Protein AF-A0A5J6Q9P6-F1 (afdb_monomer_lite)

pLDDT: mean 81.75, std 15.98, range [35.69, 94.12]

Radius of gyration: 15.31 Å; chains: 1; bounding box: 27×42×44 Å

Structure (mmCIF, N/CA/C/O backbone):
data_AF-A0A5J6Q9P6-F1
#
_entry.id   AF-A0A5J6Q9P6-F1
#
loop_
_atom_site.group_PDB
_atom_site.id
_atom_site.type_symbol
_atom_site.label_atom_id
_atom_site.label_alt_id
_atom_site.label_comp_id
_atom_site.label_asym_id
_atom_site.label_entity_id
_atom_site.label_seq_id
_atom_site.pdbx_PDB_ins_code
_atom_site.Cartn_x
_atom_site.Cartn_y
_atom_site.Cartn_z
_atom_site.occupancy
_atom_site.B_iso_or_equiv
_atom_site.auth_seq_id
_atom_site.auth_comp_id
_atom_site.auth_asym_id
_atom_site.auth_atom_id
_atom_site.pdbx_PDB_model_num
ATOM 1 N N . MET A 1 1 ? -9.398 -17.395 -13.783 1.00 37.66 1 MET A N 1
ATOM 2 C CA . MET A 1 1 ? -8.577 -17.222 -12.568 1.00 37.66 1 MET A CA 1
ATOM 3 C C . MET A 1 1 ? -9.046 -15.936 -11.924 1.00 37.66 1 MET A C 1
ATOM 5 O O . MET A 1 1 ? -9.229 -14.964 -12.642 1.00 37.66 1 MET A O 1
ATOM 9 N N . THR A 1 2 ? -9.432 -15.996 -10.656 1.00 35.69 2 THR A N 1
ATOM 10 C CA . THR A 1 2 ? -10.155 -14.947 -9.925 1.00 35.69 2 THR A CA 1
ATOM 11 C C . THR A 1 2 ? -9.422 -13.611 -10.000 1.00 35.69 2 THR A C 1
ATOM 13 O O . THR A 1 2 ? -8.394 -13.429 -9.359 1.00 35.69 2 THR A O 1
ATOM 16 N N . THR A 1 3 ? -9.963 -12.682 -10.789 1.00 47.69 3 THR A N 1
ATOM 17 C CA . THR A 1 3 ? -9.606 -11.261 -10.795 1.00 47.69 3 THR A CA 1
ATOM 18 C C . THR A 1 3 ? -10.078 -10.646 -9.482 1.00 47.69 3 THR A C 1
ATOM 20 O O . THR A 1 3 ? -11.110 -9.977 -9.434 1.00 47.69 3 THR A O 1
ATOM 23 N N . ALA A 1 4 ? -9.369 -10.927 -8.389 1.00 57.56 4 ALA A N 1
ATOM 24 C CA . ALA A 1 4 ? -9.421 -10.056 -7.229 1.00 57.56 4 ALA A CA 1
ATOM 25 C C . ALA A 1 4 ? -8.832 -8.726 -7.703 1.00 57.56 4 ALA A C 1
ATOM 27 O O . ALA A 1 4 ? -7.629 -8.609 -7.925 1.00 57.56 4 ALA A O 1
ATOM 28 N N . VAL A 1 5 ? -9.709 -7.774 -8.017 1.00 66.25 5 VAL A N 1
ATOM 29 C CA . VAL A 1 5 ? -9.291 -6.455 -8.482 1.00 66.25 5 VAL A CA 1
ATOM 30 C C . VAL A 1 5 ? -8.571 -5.806 -7.310 1.00 66.25 5 VAL A C 1
ATOM 32 O O . VAL A 1 5 ? -9.192 -5.504 -6.291 1.00 66.25 5 VAL A O 1
ATOM 35 N N . HIS A 1 6 ? -7.253 -5.673 -7.435 1.00 79.00 6 HIS A N 1
ATOM 36 C CA . HIS A 1 6 ? -6.412 -5.111 -6.390 1.00 79.00 6 HIS A CA 1
ATOM 37 C C . HIS A 1 6 ? -6.936 -3.711 -6.017 1.00 79.00 6 HIS A C 1
ATOM 39 O O . HIS A 1 6 ? -7.299 -2.950 -6.922 1.00 79.00 6 HIS A O 1
ATOM 45 N N . PRO A 1 7 ? -6.995 -3.337 -4.723 1.00 83.50 7 PRO A N 1
ATOM 46 C CA . PRO A 1 7 ? -7.651 -2.103 -4.274 1.00 83.50 7 PRO A CA 1
ATOM 47 C C . PRO A 1 7 ? -7.141 -0.846 -4.995 1.00 83.50 7 PRO A C 1
ATOM 49 O O . PRO A 1 7 ? -7.915 0.069 -5.261 1.00 83.50 7 PRO A O 1
ATOM 52 N N . LEU A 1 8 ? -5.873 -0.858 -5.414 1.00 83.50 8 LEU A N 1
ATOM 53 C CA . LEU A 1 8 ? -5.220 0.224 -6.155 1.00 83.50 8 LEU A CA 1
ATOM 54 C C . LEU A 1 8 ? -5.861 0.514 -7.523 1.00 83.50 8 LEU A C 1
ATOM 56 O O . LEU A 1 8 ? -5.876 1.654 -7.972 1.00 83.50 8 LEU A O 1
ATOM 60 N N . ILE A 1 9 ? -6.362 -0.524 -8.191 1.00 85.31 9 ILE A N 1
ATOM 61 C CA . ILE A 1 9 ? -6.930 -0.479 -9.547 1.00 85.31 9 ILE 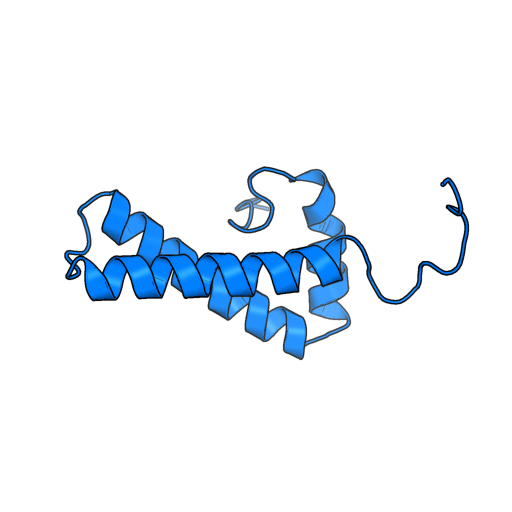A CA 1
ATOM 62 C C . ILE A 1 9 ? -8.434 -0.763 -9.532 1.00 85.31 9 ILE A C 1
ATOM 64 O O . ILE A 1 9 ? -9.027 -1.033 -10.573 1.00 85.31 9 ILE A O 1
ATOM 68 N N . LYS A 1 10 ? -9.069 -0.706 -8.355 1.00 81.19 10 LYS A N 1
ATOM 69 C CA . LYS A 1 10 ? -10.511 -0.934 -8.203 1.00 81.19 10 LYS A CA 1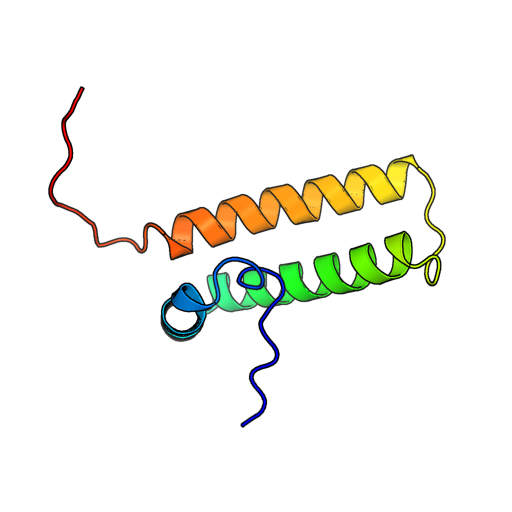
ATOM 70 C C . LYS A 1 10 ? -11.338 -0.001 -9.091 1.00 81.19 10 LYS A C 1
ATOM 72 O O . LYS A 1 10 ? -12.325 -0.441 -9.669 1.00 81.19 10 LYS A O 1
ATOM 77 N N . ASP A 1 11 ? -10.915 1.257 -9.200 1.00 79.56 11 ASP A N 1
ATOM 78 C CA . ASP A 1 11 ? -11.553 2.280 -10.042 1.00 79.56 11 ASP A CA 1
ATOM 79 C C . ASP A 1 11 ? -10.969 2.334 -11.469 1.00 79.56 11 ASP A C 1
ATOM 81 O O . ASP A 1 11 ? -11.584 2.863 -12.387 1.00 79.56 11 ASP A O 1
ATOM 85 N N . ALA A 1 12 ? -9.801 1.720 -11.681 1.00 81.25 12 ALA A N 1
ATOM 86 C CA . ALA A 1 12 ? -9.078 1.709 -12.952 1.00 81.25 12 ALA A CA 1
ATOM 87 C C . ALA A 1 12 ? -8.674 0.277 -13.358 1.00 81.25 12 ALA A C 1
ATOM 89 O O . ALA A 1 12 ? -7.481 -0.025 -13.469 1.00 81.25 12 ALA A O 1
ATOM 90 N N . PRO A 1 13 ? -9.641 -0.635 -13.592 1.00 82.06 13 PRO A N 1
ATOM 91 C CA . PRO A 1 13 ? -9.358 -2.043 -13.887 1.00 82.06 13 PRO A CA 1
ATOM 92 C C . PRO A 1 13 ? -8.566 -2.236 -15.188 1.00 82.06 13 PRO A C 1
ATOM 94 O O . PRO A 1 13 ? -7.934 -3.270 -15.385 1.00 82.06 13 PRO A O 1
ATOM 97 N N . ASN A 1 14 ? -8.560 -1.233 -16.068 1.00 82.69 14 ASN A N 1
ATOM 98 C CA . ASN A 1 14 ? -7.742 -1.195 -17.277 1.00 82.69 14 ASN A CA 1
ATOM 99 C C . ASN A 1 14 ? -6.231 -1.199 -16.990 1.00 82.69 14 ASN A C 1
ATOM 101 O O . ASN A 1 14 ? -5.476 -1.644 -17.844 1.00 82.69 14 ASN A O 1
ATOM 105 N N . LEU A 1 15 ? -5.799 -0.759 -15.803 1.00 84.56 15 LEU A N 1
ATOM 106 C CA . LEU A 1 15 ? -4.393 -0.766 -15.380 1.00 84.56 15 LEU A CA 1
ATOM 107 C C . LEU A 1 15 ? -3.967 -2.094 -14.735 1.00 84.56 15 LEU A C 1
ATOM 109 O O . LEU A 1 15 ? -2.846 -2.211 -14.247 1.00 84.56 15 LEU A O 1
ATOM 113 N N . ALA A 1 16 ? -4.849 -3.100 -14.694 1.00 85.94 16 ALA A N 1
ATOM 114 C CA . ALA A 1 16 ? -4.528 -4.402 -14.115 1.00 85.94 16 ALA A CA 1
ATOM 115 C C . ALA A 1 16 ? -3.334 -5.066 -14.800 1.00 85.94 16 ALA A C 1
ATOM 117 O O . ALA A 1 16 ? -2.503 -5.673 -14.130 1.00 85.94 16 ALA A O 1
ATOM 118 N N . GLN A 1 17 ? -3.246 -4.936 -16.124 1.00 84.69 17 GLN A N 1
ATOM 119 C CA . GLN A 1 17 ? -2.158 -5.530 -16.885 1.00 84.69 17 GLN A CA 1
ATOM 120 C C . GLN A 1 17 ? -0.833 -4.801 -16.629 1.00 84.69 17 GLN A C 1
ATOM 122 O O . GLN A 1 17 ? 0.156 -5.470 -16.349 1.00 84.69 17 GLN A O 1
ATOM 127 N N . ASP A 1 18 ? -0.829 -3.463 -16.638 1.00 86.62 18 ASP A N 1
ATOM 128 C CA . ASP A 1 18 ? 0.348 -2.647 -16.305 1.00 86.62 18 ASP A CA 1
ATOM 129 C C . ASP A 1 18 ? 0.827 -2.878 -14.864 1.00 86.62 18 ASP A C 1
ATOM 131 O O . ASP A 1 18 ? 2.025 -2.892 -14.602 1.00 86.62 18 ASP A O 1
ATOM 135 N N . LEU A 1 19 ? -0.095 -3.105 -13.919 1.00 87.31 19 LEU A N 1
ATOM 136 C CA . LEU A 1 19 ? 0.243 -3.449 -12.534 1.00 87.31 19 LEU A CA 1
ATOM 137 C C . LEU A 1 19 ? 1.001 -4.770 -12.461 1.00 87.31 19 LEU A C 1
ATOM 139 O O . LEU A 1 19 ? 1.990 -4.861 -11.740 1.00 87.31 19 LEU A O 1
ATOM 143 N N . ILE A 1 20 ? 0.530 -5.786 -13.184 1.00 87.62 20 ILE A N 1
ATOM 144 C CA . ILE A 1 20 ? 1.177 -7.099 -13.219 1.00 87.62 20 ILE A CA 1
ATOM 145 C C . ILE A 1 20 ? 2.557 -6.984 -13.872 1.00 87.62 20 ILE A C 1
ATOM 147 O O . ILE A 1 20 ? 3.522 -7.483 -13.306 1.00 87.62 20 ILE A O 1
ATOM 151 N N . ASP A 1 21 ? 2.648 -6.293 -15.009 1.00 88.38 21 ASP A N 1
ATOM 152 C CA . ASP A 1 21 ? 3.896 -6.099 -15.756 1.00 88.38 21 ASP A CA 1
ATOM 153 C C . ASP A 1 21 ? 4.951 -5.363 -14.915 1.00 88.38 21 ASP A C 1
ATOM 155 O O . ASP A 1 21 ? 6.069 -5.839 -14.745 1.00 88.38 21 ASP A O 1
ATOM 159 N N . LEU A 1 22 ? 4.560 -4.267 -14.258 1.00 87.00 22 LEU A N 1
ATOM 160 C CA . LEU A 1 22 ? 5.458 -3.483 -13.412 1.00 87.00 22 LEU A CA 1
ATOM 161 C C . LEU A 1 22 ? 5.854 -4.209 -12.118 1.00 87.00 22 LEU A C 1
ATOM 163 O O . LEU A 1 22 ? 6.925 -3.951 -11.574 1.00 87.00 22 LEU A O 1
ATOM 167 N N . CYS A 1 23 ? 4.996 -5.088 -11.598 1.00 89.38 23 CYS A N 1
ATOM 168 C CA . CYS A 1 23 ? 5.341 -5.961 -10.475 1.00 89.38 23 CYS A CA 1
ATOM 169 C C . CYS A 1 23 ? 6.330 -7.064 -10.876 1.00 89.38 23 CYS A C 1
ATOM 171 O O . CYS A 1 23 ? 7.144 -7.457 -10.041 1.00 89.38 23 CYS A O 1
ATOM 173 N N . ASP A 1 24 ? 6.250 -7.567 -12.110 1.00 88.81 24 ASP A N 1
ATOM 174 C CA . ASP A 1 24 ? 7.193 -8.556 -12.645 1.00 88.81 24 ASP A CA 1
ATOM 175 C C . ASP A 1 24 ? 8.560 -7.915 -12.938 1.00 88.81 24 ASP A C 1
ATOM 177 O O . ASP A 1 24 ? 9.596 -8.453 -12.545 1.00 88.81 24 ASP A O 1
ATOM 181 N N . ASP A 1 25 ? 8.555 -6.717 -13.533 1.00 89.31 25 ASP A N 1
ATOM 182 C CA . ASP A 1 25 ? 9.762 -5.948 -13.857 1.00 89.31 25 ASP A CA 1
ATOM 183 C C . ASP A 1 25 ? 10.458 -5.373 -12.607 1.00 89.31 25 ASP A C 1
ATOM 185 O O . ASP A 1 25 ? 11.684 -5.428 -12.479 1.00 89.31 25 ASP A O 1
ATOM 189 N N . ASP A 1 26 ? 9.688 -4.852 -11.642 1.00 88.19 26 ASP A N 1
ATOM 190 C CA . ASP A 1 26 ? 10.218 -4.186 -10.453 1.00 88.19 26 ASP A CA 1
ATOM 191 C C . ASP A 1 26 ? 9.754 -4.870 -9.148 1.00 88.19 26 ASP A C 1
ATOM 193 O O . ASP A 1 26 ? 8.676 -4.576 -8.612 1.00 88.19 26 ASP A O 1
ATOM 197 N N . PRO A 1 27 ? 10.597 -5.728 -8.539 1.00 88.94 27 PRO A N 1
ATOM 198 C CA . PRO A 1 27 ? 10.240 -6.416 -7.299 1.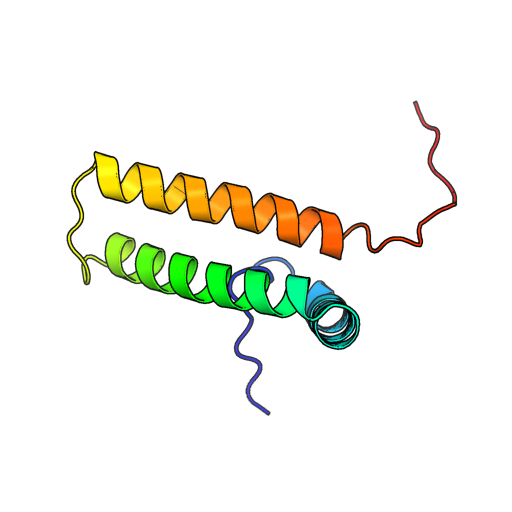00 88.94 27 PRO A CA 1
ATOM 199 C C . PRO A 1 27 ? 10.081 -5.454 -6.110 1.00 88.94 27 PRO A C 1
ATOM 201 O O . PRO A 1 27 ? 9.378 -5.765 -5.146 1.00 88.94 27 PRO A O 1
ATOM 204 N N . SER A 1 28 ? 10.699 -4.267 -6.162 1.00 89.31 28 SER A N 1
ATOM 205 C CA . SER A 1 28 ? 10.512 -3.244 -5.123 1.00 89.31 28 SER A CA 1
ATOM 206 C C . SER A 1 28 ? 9.129 -2.602 -5.226 1.00 89.31 28 SER A C 1
ATOM 208 O O . SER A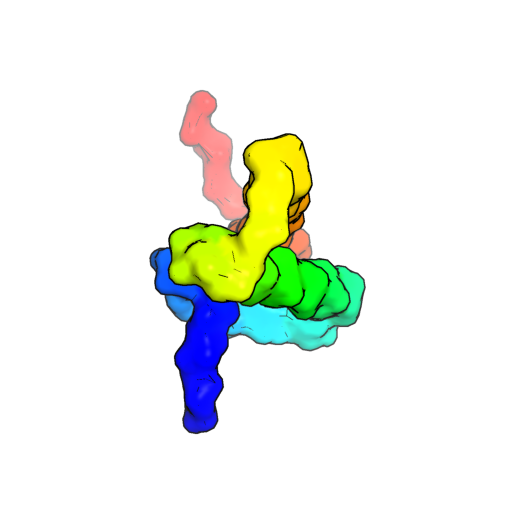 1 28 ? 8.532 -2.241 -4.210 1.00 89.31 28 SER A O 1
ATOM 210 N N . PHE A 1 29 ? 8.600 -2.461 -6.439 1.00 89.75 29 PHE A N 1
ATOM 211 C CA . PHE A 1 29 ? 7.231 -2.044 -6.689 1.00 89.75 29 PHE A CA 1
ATOM 212 C C . PHE A 1 29 ? 6.249 -3.114 -6.223 1.00 89.75 29 PHE A C 1
ATOM 214 O O . PHE A 1 29 ? 5.341 -2.779 -5.466 1.00 89.75 29 PHE A O 1
ATOM 221 N N . ALA A 1 30 ? 6.485 -4.388 -6.549 1.00 91.00 30 ALA A N 1
ATOM 222 C CA . ALA A 1 30 ? 5.662 -5.495 -6.059 1.00 91.00 30 ALA A CA 1
ATOM 223 C C . ALA A 1 30 ? 5.567 -5.520 -4.521 1.00 91.00 30 ALA A C 1
ATOM 225 O O . ALA A 1 30 ? 4.475 -5.656 -3.967 1.00 91.00 30 ALA A O 1
ATOM 226 N N . ALA A 1 31 ? 6.683 -5.291 -3.820 1.00 91.62 31 ALA A N 1
ATOM 227 C CA . ALA A 1 31 ? 6.687 -5.186 -2.359 1.00 91.62 31 ALA A CA 1
ATOM 228 C C . ALA A 1 31 ? 5.814 -4.024 -1.843 1.00 91.62 31 ALA A C 1
ATOM 230 O O . ALA A 1 31 ? 5.067 -4.188 -0.880 1.00 91.62 31 ALA A O 1
ATOM 231 N N . ARG A 1 32 ? 5.859 -2.859 -2.503 1.00 91.19 32 ARG A N 1
ATOM 232 C CA . ARG A 1 32 ? 5.024 -1.694 -2.153 1.00 91.19 32 ARG A CA 1
ATOM 233 C C . ARG A 1 32 ? 3.545 -1.915 -2.461 1.00 91.19 32 ARG A C 1
ATOM 235 O O . ARG A 1 32 ? 2.694 -1.433 -1.723 1.00 91.19 32 ARG A O 1
ATOM 242 N N . VAL A 1 33 ? 3.235 -2.624 -3.542 1.00 91.19 33 VAL A N 1
ATOM 243 C CA . VAL A 1 33 ? 1.862 -3.009 -3.896 1.00 91.19 33 VAL A CA 1
ATOM 244 C C . VAL A 1 33 ? 1.285 -3.920 -2.813 1.00 91.19 33 VAL A C 1
ATOM 246 O O . VAL A 1 33 ? 0.195 -3.647 -2.317 1.00 91.19 33 VAL A O 1
ATOM 249 N N . ALA A 1 34 ? 2.049 -4.919 -2.363 1.00 90.94 34 ALA A N 1
ATOM 250 C CA . ALA A 1 34 ? 1.651 -5.780 -1.251 1.00 90.94 34 ALA A CA 1
ATOM 251 C C . ALA A 1 34 ? 1.469 -4.999 0.066 1.00 90.94 34 ALA A C 1
ATOM 253 O O . ALA A 1 34 ? 0.502 -5.226 0.791 1.00 90.94 34 ALA A O 1
ATOM 254 N N . GLU A 1 35 ? 2.357 -4.045 0.368 1.00 92.06 35 GLU A N 1
ATOM 255 C CA . GLU A 1 35 ? 2.216 -3.160 1.535 1.00 92.06 35 GLU A CA 1
ATOM 256 C C . GLU A 1 35 ? 0.929 -2.327 1.463 1.00 92.06 35 GLU A C 1
ATOM 258 O O . GLU A 1 35 ? 0.178 -2.247 2.438 1.00 92.06 35 GLU A O 1
ATOM 263 N N . TYR A 1 36 ? 0.624 -1.766 0.292 1.00 91.56 36 TYR A N 1
ATOM 264 C CA . TYR A 1 36 ? -0.622 -1.043 0.069 1.00 91.56 36 TYR A CA 1
ATOM 265 C C . TYR A 1 36 ? -1.847 -1.938 0.256 1.00 91.56 36 TYR A C 1
ATOM 267 O O . TYR A 1 36 ? -2.815 -1.504 0.875 1.00 91.56 36 TYR A O 1
ATOM 275 N N . GLU A 1 37 ? -1.817 -3.176 -0.239 1.00 90.69 37 GLU A N 1
ATOM 276 C CA . GLU A 1 37 ? -2.922 -4.119 -0.058 1.00 90.69 37 GLU A CA 1
ATOM 277 C C . GLU A 1 37 ? -3.226 -4.337 1.429 1.00 90.69 37 GLU A C 1
ATOM 279 O O . GLU A 1 37 ? -4.381 -4.240 1.842 1.00 90.69 37 GLU A O 1
ATOM 284 N N . GLN A 1 38 ? -2.192 -4.539 2.251 1.00 91.38 38 GLN A N 1
ATOM 285 C CA . GLN A 1 38 ? -2.348 -4.692 3.700 1.00 91.38 38 GLN A CA 1
ATOM 286 C C . GLN A 1 38 ? -2.949 -3.438 4.350 1.00 91.38 38 GLN A C 1
ATOM 288 O O . GLN A 1 38 ? -3.871 -3.545 5.163 1.00 91.38 38 GLN A O 1
ATOM 293 N N . LEU A 1 39 ? -2.469 -2.247 3.973 1.00 91.69 39 LEU A N 1
ATOM 294 C CA . LEU A 1 39 ? -3.009 -0.978 4.473 1.00 91.69 39 LEU A CA 1
ATOM 295 C C . LEU A 1 39 ? -4.471 -0.781 4.057 1.00 91.69 39 LEU A C 1
ATOM 297 O O . LEU A 1 39 ? -5.288 -0.377 4.881 1.00 91.69 39 LEU A O 1
ATOM 301 N N . ALA A 1 40 ? -4.814 -1.097 2.809 1.00 90.44 40 ALA A N 1
ATOM 302 C CA . ALA A 1 40 ? -6.162 -0.959 2.272 1.00 90.44 40 ALA A CA 1
ATOM 303 C C . ALA A 1 40 ? -7.145 -1.943 2.920 1.00 90.44 40 ALA A C 1
ATOM 305 O O . ALA A 1 40 ? -8.258 -1.546 3.261 1.00 90.44 40 ALA A O 1
ATOM 306 N N . VAL A 1 41 ? -6.737 -3.198 3.138 1.00 90.31 41 VAL A N 1
ATOM 307 C CA . VAL A 1 41 ? -7.534 -4.199 3.870 1.00 90.31 41 VAL A CA 1
ATOM 308 C C . VAL A 1 41 ? -7.803 -3.723 5.292 1.00 90.31 41 VAL A C 1
ATOM 310 O O . VAL A 1 41 ? -8.939 -3.771 5.761 1.00 90.31 41 VAL A O 1
ATOM 313 N N . ARG A 1 42 ? -6.774 -3.214 5.967 1.00 91.94 42 ARG A N 1
ATOM 314 C CA . ARG A 1 42 ? -6.906 -2.713 7.333 1.00 91.94 42 ARG A CA 1
ATOM 315 C C . ARG A 1 42 ? -7.795 -1.474 7.399 1.00 91.94 42 ARG A C 1
ATOM 317 O O . ARG A 1 42 ? -8.685 -1.401 8.237 1.00 91.94 42 ARG A O 1
ATOM 324 N N . LEU A 1 43 ? -7.631 -0.547 6.460 1.00 91.12 43 LEU A N 1
ATOM 325 C CA . LEU A 1 43 ? -8.474 0.638 6.356 1.00 91.12 43 LEU A CA 1
ATOM 326 C C . LEU A 1 43 ? -9.932 0.275 6.040 1.00 91.12 43 LEU A C 1
ATOM 328 O O . LEU A 1 43 ? -10.846 0.905 6.566 1.00 91.12 43 LEU A O 1
ATOM 332 N N . ALA A 1 44 ? -10.173 -0.740 5.207 1.00 90.62 44 ALA A N 1
ATOM 333 C CA . ALA A 1 44 ? -11.514 -1.268 4.968 1.00 90.62 44 ALA A CA 1
ATOM 334 C C . ALA A 1 44 ? -12.112 -1.850 6.257 1.00 90.62 44 ALA A C 1
ATOM 336 O O . ALA A 1 44 ? -13.214 -1.462 6.625 1.00 90.62 44 ALA A O 1
ATOM 337 N N . ALA A 1 45 ? -11.358 -2.662 7.006 1.00 91.25 45 ALA A N 1
ATOM 338 C CA . ALA A 1 45 ? -11.812 -3.211 8.284 1.00 91.25 45 ALA A CA 1
ATOM 339 C C . ALA A 1 45 ? -12.164 -2.116 9.308 1.00 91.25 45 ALA A C 1
ATOM 341 O O . ALA A 1 45 ? -13.157 -2.246 10.027 1.00 91.25 45 ALA A O 1
ATOM 342 N N . VAL A 1 46 ? -11.392 -1.025 9.353 1.00 92.62 46 VAL A N 1
ATOM 343 C CA . VAL A 1 46 ? -11.673 0.134 10.216 1.00 92.62 46 VAL A CA 1
ATOM 344 C C . VAL A 1 46 ? -12.946 0.861 9.781 1.00 92.62 46 VAL A C 1
ATOM 346 O O . VAL A 1 46 ? -13.803 1.158 10.610 1.00 92.62 46 VAL A O 1
ATOM 349 N N . GLN A 1 47 ? -13.116 1.100 8.478 1.00 88.62 47 GLN A N 1
ATOM 350 C CA . GLN A 1 47 ? -14.320 1.739 7.926 1.00 88.62 47 GLN A CA 1
ATOM 351 C C . GLN A 1 47 ? -15.580 0.880 8.095 1.00 88.62 47 GLN A C 1
ATOM 353 O O . GLN A 1 47 ? -16.662 1.412 8.335 1.00 88.62 47 GLN A O 1
ATOM 358 N N . GLU A 1 48 ? -15.448 -0.443 7.997 1.00 90.19 48 GLU A N 1
ATOM 359 C CA . GLU A 1 48 ? -16.528 -1.403 8.244 1.00 90.19 48 GLU A CA 1
ATOM 360 C C . GLU A 1 48 ? -16.860 -1.548 9.740 1.00 90.19 48 GLU A C 1
ATOM 362 O O . GLU A 1 48 ? -17.831 -2.215 10.094 1.00 90.19 48 GLU A O 1
ATOM 367 N N . GLY A 1 49 ? -16.072 -0.937 10.632 1.00 89.62 49 GLY A N 1
ATOM 368 C CA . GLY A 1 49 ? -16.228 -1.068 12.082 1.00 89.62 49 GLY A CA 1
ATOM 369 C C . GLY A 1 49 ? -15.824 -2.444 12.621 1.00 89.62 49 GLY A C 1
ATOM 370 O O . GLY A 1 49 ? -16.184 -2.793 13.744 1.00 89.62 49 GLY A O 1
ATOM 371 N N . THR A 1 50 ? -15.094 -3.232 11.825 1.00 91.81 50 THR A N 1
ATOM 372 C CA . THR A 1 50 ? -14.517 -4.524 12.230 1.00 91.81 50 THR A CA 1
ATOM 373 C C . THR A 1 50 ? -13.237 -4.329 13.050 1.00 91.81 50 THR A C 1
ATOM 375 O O . THR A 1 50 ? -12.969 -5.105 13.965 1.00 91.81 50 THR A O 1
ATOM 378 N N . GLU A 1 51 ? -12.464 -3.279 12.759 1.00 90.56 51 GLU A N 1
ATOM 379 C CA . GLU A 1 51 ? -11.307 -2.844 13.550 1.00 90.56 51 GLU A CA 1
ATOM 380 C C . GLU A 1 51 ? -11.594 -1.469 14.177 1.00 90.56 51 GLU A C 1
ATOM 382 O O . GLU A 1 51 ? -12.043 -0.548 13.501 1.00 90.56 51 GLU A O 1
ATOM 387 N N . THR A 1 52 ? -11.330 -1.311 15.476 1.00 90.25 52 THR A N 1
ATOM 388 C CA . THR A 1 52 ? -11.507 -0.028 16.172 1.00 90.25 52 THR A CA 1
ATOM 389 C C . THR A 1 52 ? -10.147 0.614 16.398 1.00 90.25 52 THR A C 1
ATOM 391 O O . THR A 1 52 ? -9.372 0.157 17.238 1.00 90.25 52 THR A O 1
ATOM 394 N N . LEU A 1 53 ? -9.875 1.691 15.666 1.00 92.38 53 LEU A N 1
ATOM 395 C CA . LEU A 1 53 ? -8.701 2.543 15.842 1.00 92.38 53 LEU A CA 1
ATOM 396 C C . LEU A 1 53 ? -9.110 3.901 16.421 1.00 92.38 53 LEU A C 1
ATOM 398 O O . LEU A 1 53 ? -10.254 4.342 16.270 1.00 92.38 53 LEU A O 1
ATOM 402 N N . SER A 1 54 ? -8.175 4.575 17.094 1.00 93.69 54 SER A N 1
ATOM 403 C CA . SER A 1 54 ? -8.385 5.968 17.496 1.00 93.69 54 SER A CA 1
ATOM 404 C C . SER A 1 54 ? -8.493 6.855 16.257 1.00 93.69 54 SER A C 1
ATOM 406 O O . SER A 1 54 ? -7.942 6.531 15.210 1.00 93.69 54 SER A O 1
ATOM 408 N N . ALA A 1 55 ? -9.143 8.015 16.376 1.00 89.94 55 ALA A N 1
ATOM 409 C CA . ALA A 1 55 ? -9.249 8.961 15.261 1.00 89.94 55 ALA A CA 1
ATOM 410 C C . ALA A 1 55 ? -7.875 9.346 14.672 1.00 89.94 55 ALA A C 1
ATOM 412 O O . ALA A 1 55 ? -7.746 9.470 13.459 1.00 89.94 55 ALA A O 1
ATOM 413 N N . ASP A 1 56 ? -6.854 9.473 15.526 1.00 93.50 56 ASP A N 1
ATOM 414 C CA . ASP A 1 56 ? -5.475 9.771 15.119 1.00 93.50 56 ASP A CA 1
ATOM 415 C C . ASP A 1 56 ? -4.846 8.615 14.316 1.00 93.50 56 ASP A C 1
ATOM 417 O O . ASP A 1 56 ? -4.336 8.823 13.215 1.00 93.50 56 ASP A O 1
ATOM 421 N N . ASP A 1 57 ? -4.987 7.377 14.804 1.00 93.31 57 ASP A N 1
ATOM 422 C CA . ASP A 1 57 ? -4.499 6.166 14.132 1.00 93.31 57 ASP A CA 1
ATOM 423 C C . ASP A 1 57 ? -5.199 5.938 12.783 1.00 93.31 57 ASP A C 1
ATOM 425 O O . ASP A 1 57 ? -4.547 5.610 11.790 1.00 93.31 57 ASP A O 1
ATOM 429 N N . THR A 1 58 ? -6.519 6.148 12.724 1.00 92.75 58 THR A N 1
ATOM 430 C CA . THR A 1 58 ? -7.302 6.058 11.483 1.00 92.75 58 THR A CA 1
ATOM 431 C C . 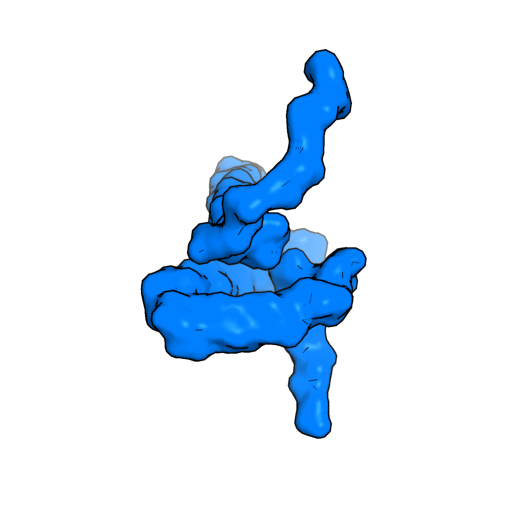THR A 1 58 ? -6.826 7.095 10.473 1.00 92.75 58 THR A C 1
ATOM 433 O O . THR A 1 58 ? -6.508 6.739 9.339 1.00 92.75 58 THR A O 1
ATOM 436 N N . GLN A 1 59 ? -6.673 8.355 10.894 1.00 92.81 59 GLN A N 1
ATOM 437 C CA . GLN A 1 59 ? -6.176 9.418 10.022 1.00 92.81 59 GLN A CA 1
ATOM 438 C C . GLN A 1 59 ? -4.757 9.109 9.518 1.00 92.81 59 GLN A C 1
ATOM 440 O O . GLN A 1 59 ? -4.430 9.352 8.353 1.00 92.81 59 GLN A O 1
ATOM 445 N N . MET A 1 60 ? -3.891 8.559 10.371 1.00 93.31 60 MET A N 1
ATOM 446 C CA . MET A 1 60 ? -2.539 8.161 9.982 1.00 93.31 60 MET A CA 1
ATOM 447 C C . MET A 1 60 ? -2.550 6.990 8.987 1.00 93.31 60 MET A C 1
ATOM 449 O O . MET A 1 60 ? -1.751 6.976 8.046 1.00 93.31 60 MET A O 1
ATOM 453 N N . LEU A 1 61 ? -3.456 6.024 9.152 1.00 92.69 61 LEU A N 1
ATOM 454 C CA . LEU A 1 61 ? -3.641 4.905 8.226 1.00 92.69 61 LEU A CA 1
ATOM 455 C C . LEU A 1 61 ? -4.143 5.383 6.853 1.00 92.69 61 LEU A C 1
ATOM 457 O O . LEU A 1 61 ? -3.592 4.986 5.824 1.00 92.69 61 LEU A O 1
ATOM 461 N N . GLU A 1 62 ? -5.123 6.288 6.827 1.00 92.12 62 GLU A N 1
ATOM 462 C CA . GLU A 1 62 ? -5.645 6.909 5.601 1.00 92.12 62 GLU A CA 1
ATOM 463 C C . GLU A 1 62 ? -4.566 7.679 4.837 1.00 92.12 62 GLU A C 1
ATOM 465 O O . GLU A 1 62 ? -4.443 7.546 3.613 1.00 92.12 62 GLU A O 1
ATOM 470 N N . GLN A 1 63 ? -3.747 8.458 5.550 1.00 94.12 63 GLN A N 1
ATOM 471 C CA . GLN A 1 63 ? -2.656 9.211 4.935 1.00 94.12 63 GLN A CA 1
ATOM 472 C C . GLN A 1 63 ? -1.577 8.297 4.353 1.00 94.12 63 GLN A C 1
ATOM 474 O O . GLN A 1 63 ? -1.118 8.545 3.238 1.00 94.12 63 GLN A O 1
ATOM 479 N N . GLN A 1 64 ? -1.203 7.222 5.055 1.00 93.44 64 GLN A N 1
ATOM 480 C CA . GLN A 1 64 ? -0.260 6.227 4.532 1.00 93.44 64 GLN A CA 1
ATOM 481 C C . GLN A 1 64 ? -0.808 5.543 3.277 1.00 93.44 64 GLN A C 1
ATOM 483 O O . GLN A 1 64 ? -0.108 5.459 2.267 1.00 93.44 64 GLN A O 1
ATOM 488 N N . CYS A 1 65 ? -2.074 5.123 3.316 1.00 92.25 65 CYS A N 1
ATOM 489 C CA . CYS A 1 65 ? -2.754 4.493 2.189 1.00 92.25 65 CYS A CA 1
ATOM 490 C C . CYS A 1 65 ? -2.782 5.429 0.967 1.00 92.25 65 CYS A C 1
ATOM 492 O O . CYS A 1 65 ? -2.346 5.051 -0.120 1.00 92.25 65 CYS A O 1
ATOM 494 N N . THR A 1 66 ? -3.187 6.687 1.164 1.00 91.12 66 THR A N 1
ATOM 495 C CA . THR A 1 66 ? -3.259 7.703 0.101 1.00 91.12 66 THR A CA 1
ATOM 496 C C . THR A 1 66 ? -1.882 8.042 -0.468 1.00 91.12 66 THR A C 1
ATOM 498 O O . THR A 1 66 ? -1.715 8.130 -1.686 1.00 91.12 66 THR A O 1
ATOM 501 N N . ALA A 1 67 ? -0.874 8.215 0.392 1.00 92.06 67 ALA A N 1
ATOM 502 C CA . ALA A 1 67 ? 0.487 8.517 -0.037 1.00 92.06 67 ALA A CA 1
ATOM 503 C C . ALA A 1 67 ? 1.075 7.371 -0.871 1.00 92.06 67 ALA A C 1
ATOM 505 O O . ALA A 1 67 ? 1.627 7.608 -1.950 1.00 92.06 67 ALA A O 1
ATOM 506 N N . LEU A 1 68 ? 0.917 6.128 -0.407 1.00 91.50 68 LEU A N 1
ATOM 507 C CA . LEU A 1 68 ? 1.426 4.953 -1.104 1.00 91.50 68 LEU A CA 1
ATOM 508 C C . LEU A 1 68 ? 0.672 4.712 -2.416 1.00 91.50 68 LEU A C 1
ATOM 510 O O . LEU A 1 68 ? 1.307 4.508 -3.450 1.00 91.50 68 LEU A O 1
ATOM 514 N N . GLN A 1 69 ? -0.656 4.854 -2.416 1.00 90.56 69 GLN A N 1
ATOM 515 C CA . GLN A 1 69 ? -1.472 4.822 -3.629 1.00 90.56 69 GLN A CA 1
ATOM 516 C C . GLN A 1 69 ? -0.993 5.831 -4.666 1.00 90.56 69 GLN A C 1
ATOM 518 O O . GLN A 1 69 ? -0.809 5.466 -5.822 1.00 90.56 69 GLN A O 1
ATOM 523 N N . ALA A 1 70 ? -0.765 7.087 -4.276 1.00 90.38 70 ALA A N 1
ATOM 524 C CA . ALA A 1 70 ? -0.321 8.125 -5.201 1.00 90.38 70 ALA A CA 1
ATOM 525 C C . ALA A 1 70 ? 1.049 7.798 -5.818 1.00 90.38 70 ALA A C 1
ATOM 527 O O . ALA A 1 70 ? 1.253 8.013 -7.015 1.00 90.38 70 ALA A O 1
ATOM 528 N N . ILE A 1 71 ? 1.979 7.249 -5.029 1.00 89.88 71 ILE A N 1
ATOM 529 C CA . ILE A 1 71 ? 3.292 6.803 -5.517 1.00 89.88 71 ILE A CA 1
ATOM 530 C C . ILE A 1 71 ? 3.124 5.661 -6.524 1.00 89.88 71 ILE A C 1
ATOM 532 O O . ILE A 1 71 ? 3.689 5.720 -7.619 1.00 89.88 71 ILE A O 1
ATOM 536 N N . LEU A 1 72 ? 2.328 4.648 -6.174 1.00 89.50 72 LEU A N 1
ATOM 537 C CA . LEU A 1 72 ? 2.102 3.488 -7.028 1.00 89.50 72 LEU A CA 1
ATOM 538 C C . LEU A 1 72 ? 1.394 3.881 -8.333 1.00 89.50 72 LEU A C 1
ATOM 540 O O . LEU A 1 72 ? 1.852 3.521 -9.413 1.00 89.50 72 LEU A O 1
ATOM 544 N N . MET A 1 73 ? 0.340 4.696 -8.243 1.00 88.56 73 MET A N 1
ATOM 545 C CA . MET A 1 73 ? -0.420 5.222 -9.382 1.00 88.56 73 MET A CA 1
ATOM 546 C C . MET A 1 73 ? 0.441 6.066 -10.321 1.00 88.56 73 MET A C 1
ATOM 548 O O . MET A 1 73 ? 0.301 5.954 -11.536 1.00 88.56 73 MET A O 1
ATOM 552 N N . ARG A 1 74 ? 1.354 6.893 -9.796 1.00 87.25 74 ARG A N 1
ATOM 553 C CA . ARG A 1 74 ? 2.292 7.653 -10.639 1.00 87.25 74 ARG A CA 1
ATOM 554 C C . ARG A 1 74 ? 3.217 6.733 -11.423 1.00 87.25 74 ARG A C 1
ATOM 556 O O . ARG A 1 74 ? 3.456 6.993 -12.594 1.00 87.25 74 ARG A O 1
ATOM 563 N N . LYS A 1 75 ? 3.711 5.659 -10.803 1.00 85.25 75 LYS A N 1
ATOM 564 C CA . LYS A 1 75 ? 4.587 4.696 -11.484 1.00 85.25 75 LYS A CA 1
ATOM 565 C C . LYS A 1 75 ? 3.824 3.840 -12.502 1.00 85.25 75 LYS A C 1
ATOM 567 O O . LYS A 1 75 ? 4.370 3.525 -13.546 1.00 85.25 75 LYS A O 1
ATOM 572 N N . LEU A 1 76 ? 2.560 3.531 -12.215 1.00 83.50 76 LEU A N 1
ATOM 573 C CA . LEU A 1 76 ? 1.632 2.822 -13.104 1.00 83.50 76 LEU A CA 1
ATOM 574 C C . LEU A 1 76 ? 1.206 3.632 -14.328 1.00 83.50 76 LEU A C 1
ATOM 576 O O . LEU A 1 76 ? 1.141 3.104 -15.426 1.00 83.50 76 LEU A O 1
ATOM 580 N N . THR A 1 77 ? 0.869 4.907 -14.136 1.00 80.94 77 THR A N 1
ATOM 581 C CA . THR A 1 77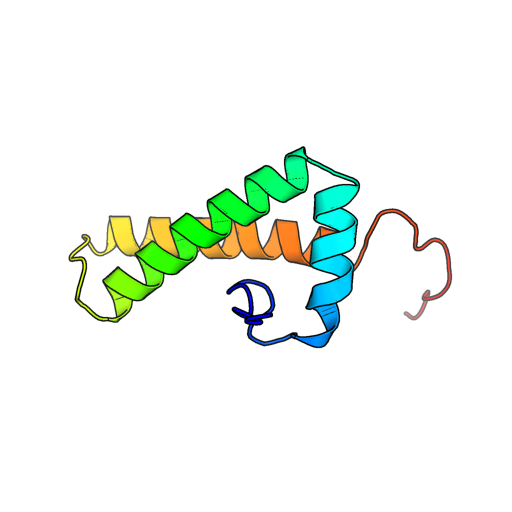 ? 0.433 5.799 -15.226 1.00 80.94 77 THR A CA 1
ATOM 582 C C . THR A 1 77 ? 1.612 6.401 -15.985 1.00 80.94 77 THR A C 1
ATOM 584 O O . THR A 1 77 ? 1.451 6.890 -17.101 1.00 80.94 77 THR A O 1
ATOM 587 N N . HIS A 1 78 ? 2.800 6.363 -15.385 1.00 71.44 78 HIS A N 1
ATOM 588 C CA . HIS A 1 78 ? 4.041 6.828 -15.979 1.00 71.44 78 HIS A CA 1
ATOM 589 C C . HIS A 1 78 ? 5.171 5.812 -15.733 1.00 71.44 78 HIS A C 1
ATOM 591 O O . HIS A 1 78 ? 6.146 6.127 -15.038 1.00 71.44 78 HIS A O 1
ATOM 597 N N . PRO A 1 79 ? 5.061 4.582 -16.279 1.00 59.16 79 PRO A N 1
ATOM 598 C CA . PRO A 1 79 ? 6.174 3.646 -16.260 1.00 59.16 79 PRO A CA 1
ATOM 599 C C . PRO A 1 79 ? 7.307 4.310 -17.043 1.00 59.16 79 PRO A C 1
ATOM 601 O O . PRO A 1 79 ? 7.064 4.976 -18.051 1.00 59.16 79 PRO A O 1
ATOM 604 N N . ALA A 1 80 ? 8.531 4.242 -16.528 1.00 54.88 80 ALA A N 1
ATOM 605 C CA . ALA A 1 80 ? 9.679 4.980 -17.044 1.00 54.88 80 ALA A CA 1
ATOM 606 C C . ALA A 1 80 ? 9.984 4.607 -18.513 1.00 54.88 80 ALA A C 1
ATOM 608 O O . ALA A 1 80 ? 10.795 3.736 -18.798 1.00 54.88 80 ALA A O 1
ATOM 609 N N . GLY A 1 81 ? 9.301 5.272 -19.445 1.00 48.69 81 GLY A N 1
ATOM 610 C CA . GLY A 1 81 ? 9.337 4.991 -20.882 1.00 48.69 81 GLY A CA 1
ATOM 611 C C . GLY A 1 81 ? 8.507 5.953 -21.743 1.00 48.69 81 GLY A C 1
ATOM 612 O O . GLY A 1 81 ? 8.469 5.805 -22.960 1.00 48.69 81 GLY A O 1
ATOM 613 N N . GLY A 1 82 ? 7.873 6.975 -21.158 1.00 45.47 82 GLY A N 1
ATOM 614 C CA . GLY A 1 82 ? 7.062 7.964 -21.873 1.00 45.47 82 GLY A CA 1
ATOM 615 C C . GLY A 1 82 ? 7.824 9.215 -22.315 1.00 45.47 82 GLY A C 1
ATOM 616 O O . GLY A 1 82 ? 7.405 10.325 -22.000 1.00 45.47 82 GLY A O 1
ATOM 617 N N . CYS A 1 83 ? 8.925 9.081 -23.059 1.00 53.28 83 CYS A N 1
ATOM 618 C CA . CYS A 1 83 ? 9.398 10.192 -23.890 1.00 53.28 83 CYS A CA 1
ATOM 619 C C . CYS A 1 83 ? 8.567 10.236 -25.184 1.00 53.28 83 CYS A C 1
ATOM 621 O O . CYS A 1 83 ? 8.971 9.643 -26.179 1.00 53.28 83 CYS A O 1
ATOM 623 N N . CYS A 1 84 ? 7.404 10.901 -25.168 1.00 55.03 84 CYS A N 1
ATOM 624 C CA . CYS A 1 84 ? 6.877 11.680 -26.304 1.00 55.03 84 CYS A CA 1
ATOM 625 C C . CYS A 1 84 ? 5.470 12.241 -26.047 1.00 55.03 84 CYS A C 1
ATOM 627 O O . CYS A 1 84 ? 4.516 11.490 -25.888 1.00 55.03 84 CYS A O 1
ATOM 629 N N . GLY A 1 85 ? 5.346 13.564 -26.194 1.00 48.34 85 GLY A N 1
ATOM 630 C CA . GLY A 1 85 ? 4.165 14.187 -26.798 1.00 48.34 85 GLY A CA 1
ATOM 631 C C . GLY A 1 85 ? 3.162 14.825 -25.841 1.00 48.34 85 GLY A C 1
ATOM 632 O O . GLY A 1 85 ? 2.116 14.251 -25.573 1.00 48.34 85 GLY A O 1
ATOM 633 N N . GLY A 1 86 ? 3.427 16.058 -25.398 1.00 43.53 86 GLY A N 1
ATOM 634 C CA . GLY A 1 86 ? 2.413 16.823 -24.670 1.00 43.53 86 GLY A CA 1
ATOM 635 C C . GLY A 1 86 ? 2.868 18.141 -24.060 1.00 43.53 86 GLY A C 1
ATOM 636 O O . GLY A 1 86 ? 2.523 18.435 -22.925 1.00 43.53 86 GLY A O 1
ATOM 637 N N . CYS A 1 87 ? 3.645 18.937 -24.793 1.00 53.78 87 CYS A N 1
ATOM 638 C CA . CYS A 1 87 ? 3.650 20.377 -24.561 1.00 53.78 87 CYS A CA 1
ATOM 639 C C . CYS A 1 87 ? 2.261 20.909 -24.971 1.00 53.78 87 CYS A C 1
ATOM 641 O O . CYS A 1 87 ? 1.850 20.683 -26.110 1.00 53.78 87 CYS A O 1
ATOM 643 N N . GLY A 1 88 ? 1.537 21.556 -24.054 1.00 47.19 88 GLY A N 1
ATOM 644 C CA . GLY A 1 88 ? 0.231 22.178 -24.310 1.00 47.19 88 GLY A CA 1
ATOM 645 C C . GLY A 1 88 ? -0.592 22.330 -23.024 1.00 47.19 88 GLY A C 1
ATOM 646 O O . GLY A 1 88 ? -1.352 21.431 -22.687 1.00 47.19 88 GLY A O 1
ATOM 647 N N . GLY A 1 89 ? -0.462 23.418 -22.263 1.00 36.88 89 GLY A N 1
ATOM 648 C CA . GLY A 1 89 ? 0.277 24.653 -22.536 1.00 36.88 89 GLY A CA 1
ATOM 649 C C . GLY A 1 89 ? 0.376 25.551 -21.312 1.00 36.88 89 GLY A C 1
ATOM 650 O O . GLY A 1 89 ? 0.419 24.999 -20.192 1.00 36.88 89 GLY A O 1
#

Sequence (89 aa):
MTTAVHPLIKDAPNLAQDLIDLCDDDPSFAARVAEYEQLAVRLAAVQEGTETLSADDTQMLEQQCTALQAILMRKLTHPAGGCCGGCGG

Foldseek 3Di:
DDCPPQPLCPVPSVLVVLLVVCCVVDVVLVVLSVVLSVLVVVLVCCVVVVDPDDPVVNVVSVVVNVVSSVVSVCCSVCVPPPPDDDDDD

Secondary structure (DSSP, 8-state):
------GGGSS-GGGHHHHHHHHHH-HHHHHHHHHHHHHHHHHHHHHTTSS---HHHHHHHHHHHHHHHHHHHHHHHS-TT--S-----